Protein AF-A0A959GG74-F1 (afdb_monomer_lite)

Foldseek 3Di:
DDKDFLDDPDQDPVNDLKDKDKDKLFDQFAAQLQFFKKKKKKAKDKFPDQKFKKKKFWAHDDPAGTPHPPDCRRMDIDIDGHPDIDMDMDTHNPHDRGTTTIMMIITMRNADDVPIDRMMDMDIDQIKTKRWDDDDPPDDDPPPDDDPDDDDPPTDIDMDTSDD

Radius of gyration: 18.34 Å; chains: 1; bounding box: 40×42×54 Å

Sequence (164 aa):
MLETPTSLGVKNPTNRAYAFAEVIRPLPGEDLREYNRFSVWVYAEAAGFYSFFVGCTLYNEGEKIMPAPGRFEGQHFVNVYPGQWQQIIWKIPDLYRDRATGFSASIMLTGSPKGAAEQMKLYIDDMRIEKVDAENSRGFGLCHEHPLRRRLPQRRTDHRHLVG

Structure (mmCIF, N/CA/C/O backbone):
data_AF-A0A959GG74-F1
#
_entry.id   AF-A0A959GG74-F1
#
loop_
_atom_site.group_PDB
_atom_site.id
_atom_site.type_symbol
_atom_site.label_atom_id
_atom_site.label_alt_id
_atom_site.label_comp_id
_atom_site.label_asym_id
_atom_site.label_entity_id
_atom_site.label_seq_id
_atom_site.pdbx_PDB_ins_code
_atom_site.Cartn_x
_atom_site.Cartn_y
_atom_site.Cartn_z
_atom_site.occupancy
_atom_site.B_iso_or_equiv
_atom_site.auth_seq_id
_atom_site.auth_comp_id
_atom_site.auth_asym_id
_atom_site.auth_atom_id
_atom_site.pdbx_PDB_model_num
ATOM 1 N N . MET A 1 1 ? 1.274 -8.333 9.606 1.00 89.75 1 MET A N 1
ATOM 2 C CA . MET A 1 1 ? 0.266 -7.525 10.329 1.00 89.75 1 MET A CA 1
ATOM 3 C C . MET A 1 1 ? 0.842 -6.138 10.567 1.00 89.75 1 MET A C 1
ATOM 5 O O . MET A 1 1 ? 2.001 -6.050 10.949 1.00 89.75 1 MET A O 1
ATOM 9 N N . LEU A 1 2 ? 0.054 -5.093 10.323 1.00 94.44 2 LEU A N 1
ATOM 10 C CA . LEU A 1 2 ? 0.339 -3.690 10.625 1.00 94.44 2 LEU A CA 1
ATOM 11 C C . LEU A 1 2 ? -0.626 -3.225 11.720 1.00 94.44 2 LEU A C 1
ATOM 13 O O . LEU A 1 2 ? -1.827 -3.431 11.580 1.00 94.44 2 LEU A O 1
ATOM 17 N N . GLU A 1 3 ? -0.123 -2.582 12.767 1.00 95.88 3 GLU A N 1
ATOM 18 C CA . GLU A 1 3 ? -0.923 -1.985 13.842 1.00 95.88 3 GLU A CA 1
ATOM 19 C C . GLU A 1 3 ? -0.518 -0.522 14.014 1.00 95.88 3 GLU A C 1
ATOM 21 O O . GLU A 1 3 ? 0.666 -0.186 13.952 1.00 95.88 3 GLU A O 1
ATOM 26 N N . THR A 1 4 ? -1.499 0.366 14.153 1.00 94.88 4 THR A N 1
ATOM 27 C CA . THR A 1 4 ? -1.259 1.811 14.115 1.00 94.88 4 THR A CA 1
ATOM 28 C C . THR A 1 4 ? -2.350 2.590 14.854 1.00 94.88 4 THR A C 1
ATOM 30 O O . THR A 1 4 ? -3.504 2.146 14.872 1.00 94.88 4 THR A O 1
ATOM 33 N N . PRO A 1 5 ? -2.036 3.749 15.466 1.00 94.44 5 PRO A N 1
ATOM 34 C CA . PRO A 1 5 ? -3.068 4.680 15.906 1.00 94.44 5 PRO A CA 1
ATOM 35 C C . PRO A 1 5 ? -3.807 5.288 14.705 1.00 94.44 5 PRO A C 1
ATOM 37 O O . PRO A 1 5 ? -3.257 5.402 13.614 1.00 94.44 5 PRO A O 1
ATOM 40 N N . THR A 1 6 ? -5.038 5.752 14.900 1.00 91.50 6 THR A N 1
ATOM 41 C CA . THR A 1 6 ? -5.849 6.384 13.835 1.00 91.50 6 THR A CA 1
ATOM 42 C C . THR A 1 6 ? -5.384 7.792 13.458 1.00 91.50 6 THR A C 1
ATOM 44 O O . THR A 1 6 ? -5.740 8.305 12.395 1.00 91.50 6 THR A O 1
ATOM 47 N N . SER A 1 7 ? -4.605 8.440 14.324 1.00 89.50 7 SER A N 1
ATOM 48 C CA . SER A 1 7 ? -4.019 9.762 14.114 1.00 89.50 7 SER A CA 1
ATOM 49 C C . SER A 1 7 ? -2.665 9.881 14.809 1.00 89.50 7 SER A C 1
ATOM 51 O O . SER A 1 7 ? -2.342 9.131 15.731 1.00 89.50 7 SER A O 1
ATOM 53 N N . LEU A 1 8 ? -1.848 10.827 14.347 1.00 86.75 8 LEU A N 1
ATOM 54 C CA . LEU A 1 8 ? -0.567 11.138 14.975 1.00 86.75 8 LEU A CA 1
ATOM 55 C C . LEU A 1 8 ? -0.767 12.213 16.045 1.00 86.75 8 LEU A C 1
ATOM 57 O O . LEU A 1 8 ? -1.501 13.176 15.830 1.00 86.75 8 LEU A O 1
ATOM 61 N N . GLY A 1 9 ? -0.054 12.092 17.168 1.00 81.31 9 GLY A N 1
ATOM 62 C CA . GLY A 1 9 ? -0.115 13.077 18.256 1.00 81.31 9 GLY A CA 1
ATOM 63 C C . GLY A 1 9 ? 0.461 14.453 17.895 1.00 81.31 9 GLY A C 1
ATOM 64 O O . GLY A 1 9 ? 0.191 15.434 18.582 1.00 81.31 9 GLY A O 1
ATOM 65 N N . VAL A 1 10 ? 1.237 14.542 16.808 1.00 82.62 10 VAL A N 1
ATOM 66 C CA . VAL A 1 10 ? 1.809 15.792 16.295 1.00 82.62 10 VAL A CA 1
ATOM 67 C C . VAL A 1 10 ? 1.234 16.079 14.916 1.00 82.62 10 VAL A C 1
ATOM 69 O O . VAL A 1 10 ? 1.235 15.226 14.027 1.00 82.62 10 VAL A O 1
ATOM 72 N N . LYS A 1 11 ? 0.762 17.313 14.730 1.00 76.00 11 LYS A N 1
ATOM 73 C CA . LYS A 1 11 ? 0.233 17.783 13.452 1.00 76.00 11 LYS A CA 1
ATOM 74 C C . LYS A 1 11 ? 1.325 17.774 12.383 1.00 76.00 11 LYS A C 1
ATOM 76 O O . LYS A 1 11 ? 2.451 18.200 12.629 1.00 76.00 11 LYS A O 1
ATOM 81 N N . ASN A 1 12 ? 0.973 17.337 11.177 1.00 77.75 12 ASN A N 1
ATOM 82 C CA . ASN A 1 12 ? 1.903 17.337 10.055 1.00 77.75 12 ASN A CA 1
ATOM 83 C C . ASN A 1 12 ? 2.405 18.775 9.766 1.00 77.75 12 ASN A C 1
ATOM 85 O O . ASN A 1 12 ? 1.563 19.670 9.624 1.00 77.75 12 ASN A O 1
ATOM 89 N N . PRO A 1 13 ? 3.728 19.013 9.617 1.00 81.38 13 PRO A N 1
ATOM 90 C CA . PRO A 1 13 ? 4.286 20.338 9.313 1.00 81.38 13 PRO A CA 1
ATOM 91 C C . PRO A 1 13 ? 3.716 20.983 8.043 1.00 81.38 13 PRO A C 1
ATOM 93 O O . PRO A 1 13 ? 3.633 22.202 7.942 1.00 81.38 13 PRO A O 1
ATOM 96 N N . THR A 1 14 ? 3.270 20.167 7.085 1.00 79.88 14 THR A N 1
ATOM 97 C CA . THR A 1 14 ? 2.643 20.623 5.831 1.00 79.88 14 THR A CA 1
ATOM 98 C C . THR A 1 14 ? 1.156 20.957 5.979 1.00 79.88 14 THR A C 1
ATOM 100 O O . THR A 1 14 ? 0.481 21.219 4.987 1.00 79.88 14 THR A O 1
ATOM 103 N N . ASN A 1 15 ? 0.614 20.905 7.203 1.00 77.31 15 ASN A N 1
ATOM 104 C CA . ASN A 1 15 ? -0.812 21.045 7.510 1.00 77.31 15 ASN A CA 1
ATOM 105 C C . ASN A 1 15 ? -1.706 19.974 6.846 1.00 77.31 15 ASN A C 1
ATOM 107 O O . ASN A 1 15 ? -2.931 20.087 6.861 1.00 77.31 15 ASN A O 1
ATOM 111 N N . ARG A 1 16 ? -1.107 18.919 6.274 1.00 78.62 16 ARG A N 1
ATOM 112 C CA . ARG A 1 16 ? -1.826 17.773 5.714 1.00 78.62 16 ARG A CA 1
ATOM 113 C C . ARG A 1 16 ? -2.606 17.059 6.819 1.00 78.62 16 ARG A C 1
ATOM 115 O O . ARG A 1 16 ? -2.046 16.715 7.855 1.00 78.62 16 ARG A O 1
ATOM 122 N N . ALA A 1 17 ? -3.889 16.820 6.565 1.00 80.44 17 ALA A N 1
ATOM 123 C CA . ALA A 1 17 ? -4.826 16.258 7.539 1.00 80.44 17 ALA A CA 1
ATOM 124 C C . ALA A 1 17 ? -4.713 14.733 7.730 1.00 80.44 17 ALA A C 1
ATOM 126 O O . ALA A 1 17 ? -5.491 14.162 8.485 1.00 80.44 17 ALA A O 1
ATOM 127 N N . TYR A 1 18 ? -3.779 14.074 7.041 1.00 85.56 18 TYR A N 1
ATOM 128 C CA . TYR A 1 18 ? -3.617 12.625 7.082 1.00 85.56 18 TYR A CA 1
ATOM 129 C C . TYR A 1 18 ? -2.147 12.204 7.088 1.00 85.56 18 TYR A C 1
ATOM 131 O O . TYR A 1 18 ? -1.257 12.947 6.653 1.00 85.56 18 TYR A O 1
ATOM 139 N N . ALA A 1 19 ? -1.915 10.984 7.560 1.00 90.06 19 ALA A N 1
ATOM 140 C CA . ALA A 1 19 ? -0.639 10.281 7.498 1.00 90.06 19 ALA A CA 1
ATOM 141 C C . ALA A 1 19 ? -0.848 8.857 6.963 1.00 90.06 19 ALA A C 1
ATOM 143 O O . ALA A 1 19 ? -1.976 8.457 6.680 1.00 90.06 19 ALA A O 1
ATOM 144 N N . PHE A 1 20 ? 0.236 8.099 6.817 1.00 92.12 20 PHE A N 1
ATOM 145 C CA . PHE A 1 20 ? 0.177 6.692 6.442 1.00 92.12 20 PHE A CA 1
ATOM 146 C C . PHE A 1 20 ? 1.017 5.868 7.404 1.00 92.12 20 PHE A C 1
ATOM 148 O O . PHE A 1 20 ? 2.115 6.279 7.776 1.00 92.12 20 PHE A O 1
ATOM 155 N N . ALA A 1 21 ? 0.506 4.697 7.759 1.00 94.81 21 ALA A N 1
ATOM 156 C CA . ALA A 1 21 ? 1.305 3.615 8.306 1.00 94.81 21 ALA A CA 1
ATOM 157 C C . ALA A 1 21 ? 1.396 2.532 7.232 1.00 94.81 21 ALA A C 1
ATOM 159 O O . ALA A 1 21 ? 0.368 2.167 6.662 1.00 94.81 21 ALA A O 1
ATOM 160 N N . GLU A 1 22 ? 2.597 2.050 6.917 1.00 95.81 22 GLU A N 1
ATOM 161 C CA . GLU A 1 22 ? 2.799 1.128 5.798 1.00 95.81 22 GLU A CA 1
ATOM 162 C C . GLU A 1 22 ? 3.687 -0.063 6.149 1.00 95.81 22 GLU A C 1
ATOM 164 O O . GLU A 1 22 ? 4.599 0.030 6.969 1.00 95.81 22 GLU A O 1
ATOM 169 N N . VAL A 1 23 ? 3.420 -1.180 5.474 1.00 96.06 23 VAL A N 1
ATOM 170 C CA . VAL A 1 23 ? 4.325 -2.326 5.389 1.00 96.06 23 VAL A CA 1
ATOM 171 C C . VAL A 1 23 ? 4.816 -2.409 3.958 1.00 96.06 23 VAL A C 1
ATOM 173 O O . VAL A 1 23 ? 4.012 -2.523 3.032 1.00 96.06 23 VAL A O 1
ATOM 176 N N . ILE A 1 24 ? 6.134 -2.367 3.788 1.00 96.56 24 ILE A N 1
ATOM 177 C CA . ILE A 1 24 ? 6.789 -2.464 2.486 1.00 96.56 24 ILE A CA 1
ATOM 178 C C . ILE A 1 24 ? 7.349 -3.874 2.323 1.00 96.56 24 ILE A C 1
ATOM 180 O O . ILE A 1 24 ? 8.096 -4.359 3.174 1.00 96.56 24 ILE A O 1
ATOM 184 N N . ARG A 1 25 ? 7.035 -4.512 1.196 1.00 95.56 25 ARG A N 1
ATOM 185 C CA . ARG A 1 25 ? 7.769 -5.668 0.699 1.00 95.56 25 ARG A CA 1
ATOM 186 C C . ARG A 1 25 ? 8.911 -5.176 -0.196 1.00 95.56 25 ARG A C 1
ATOM 188 O O . ARG A 1 25 ? 8.633 -4.737 -1.315 1.00 95.56 25 ARG A O 1
ATOM 195 N N . PRO A 1 26 ? 10.175 -5.233 0.263 1.00 97.19 26 PRO A N 1
ATOM 196 C CA . PRO A 1 26 ? 11.303 -4.804 -0.553 1.00 97.19 26 PRO A CA 1
ATOM 197 C C . PRO A 1 26 ? 11.543 -5.760 -1.724 1.00 97.19 26 PRO A C 1
ATOM 199 O O . PRO A 1 26 ? 11.355 -6.974 -1.599 1.00 97.19 26 PRO A O 1
ATOM 202 N N . LEU A 1 27 ? 12.008 -5.197 -2.836 1.00 96.88 27 LEU A N 1
ATOM 203 C CA . LEU A 1 27 ? 12.456 -5.890 -4.039 1.00 96.88 27 LEU A CA 1
ATOM 204 C C . LEU A 1 27 ? 13.867 -5.408 -4.416 1.00 96.88 27 LEU A C 1
ATOM 206 O O . LEU A 1 27 ? 14.184 -4.237 -4.212 1.00 96.88 27 LEU A O 1
ATOM 210 N N . PRO A 1 28 ? 14.723 -6.270 -4.986 1.00 96.06 28 PRO A N 1
ATOM 211 C CA . PRO A 1 28 ? 16.119 -5.944 -5.285 1.00 96.06 28 PRO A CA 1
ATOM 212 C C . PRO A 1 28 ? 16.322 -5.073 -6.546 1.00 96.06 28 PRO A C 1
ATOM 214 O O . PRO A 1 28 ? 17.397 -5.116 -7.139 1.00 96.06 28 PRO A O 1
ATOM 217 N N . GLY A 1 29 ? 15.328 -4.286 -6.977 1.00 96.94 29 GLY A N 1
ATOM 218 C CA . GLY A 1 29 ? 15.415 -3.481 -8.204 1.00 96.94 29 GLY A CA 1
ATOM 219 C C . GLY A 1 29 ? 15.097 -4.285 -9.466 1.00 96.94 29 GLY A C 1
ATOM 220 O O . GLY A 1 29 ? 15.826 -4.214 -10.450 1.00 96.94 29 GLY A O 1
ATOM 221 N N . GLU A 1 30 ? 14.034 -5.082 -9.431 1.00 95.75 30 GLU A N 1
ATOM 222 C CA . GLU A 1 30 ? 13.682 -6.008 -10.510 1.00 95.75 30 GLU A CA 1
ATOM 223 C C . GLU A 1 30 ? 12.954 -5.310 -11.665 1.00 95.75 30 GLU A C 1
ATOM 225 O O . GLU A 1 30 ? 12.158 -4.394 -11.448 1.00 95.75 30 GLU A O 1
ATOM 230 N N . ASP A 1 31 ? 13.162 -5.789 -12.891 1.00 97.62 31 ASP A N 1
ATOM 231 C CA . ASP A 1 31 ? 12.365 -5.376 -14.045 1.00 97.62 31 ASP A CA 1
ATOM 232 C C . ASP A 1 31 ? 11.041 -6.149 -14.073 1.00 97.62 31 ASP A C 1
ATOM 234 O O . ASP A 1 31 ? 11.000 -7.346 -14.359 1.00 97.62 31 ASP A O 1
ATOM 238 N N . LEU A 1 32 ? 9.944 -5.456 -13.771 1.00 97.12 32 LEU A N 1
ATOM 239 C CA . LEU A 1 32 ? 8.599 -6.023 -13.708 1.00 97.12 32 LEU A CA 1
ATOM 240 C C . LEU A 1 32 ? 7.723 -5.602 -14.894 1.00 97.12 32 LEU A C 1
ATOM 242 O O . LEU A 1 32 ? 6.496 -5.718 -14.823 1.00 97.12 32 LEU A O 1
ATOM 246 N N . ARG A 1 33 ? 8.311 -5.108 -15.994 1.00 96.19 33 ARG A N 1
ATOM 247 C CA . ARG A 1 33 ? 7.549 -4.606 -17.155 1.00 96.19 33 ARG A CA 1
ATOM 248 C C . ARG A 1 33 ? 6.623 -5.649 -17.775 1.00 96.19 33 ARG A C 1
ATOM 250 O O . ARG A 1 33 ? 5.586 -5.283 -18.324 1.00 96.19 33 ARG A O 1
ATOM 257 N N . GLU A 1 34 ? 6.937 -6.936 -17.657 1.00 95.50 34 GLU A N 1
ATOM 258 C CA . GLU A 1 34 ? 6.066 -7.993 -18.181 1.00 95.50 34 GLU A CA 1
ATOM 259 C C . GLU A 1 34 ? 4.794 -8.238 -17.352 1.00 95.50 34 GLU A C 1
ATOM 261 O O . GLU A 1 34 ? 3.828 -8.796 -17.872 1.00 95.50 34 GLU A O 1
ATOM 266 N N . TYR A 1 35 ? 4.778 -7.819 -16.086 1.00 96.25 35 TYR A N 1
ATOM 267 C CA . TYR A 1 35 ? 3.626 -7.948 -15.199 1.00 96.25 35 TYR A CA 1
ATOM 268 C C . TYR A 1 35 ? 2.759 -6.702 -15.294 1.00 96.25 35 TYR A C 1
ATOM 270 O O . TYR A 1 35 ? 3.265 -5.614 -15.541 1.00 96.25 35 TYR A O 1
ATOM 278 N N . ASN A 1 36 ? 1.453 -6.822 -15.091 1.00 95.12 36 ASN A N 1
ATOM 279 C CA . ASN A 1 36 ? 0.521 -5.707 -15.292 1.00 95.12 36 ASN A CA 1
ATOM 280 C C . ASN A 1 36 ? -0.572 -5.610 -14.223 1.00 95.12 36 ASN A C 1
ATOM 282 O O . ASN A 1 36 ? -1.460 -4.756 -14.331 1.00 95.12 36 ASN A O 1
ATOM 286 N N . ARG A 1 37 ? -0.510 -6.443 -13.183 1.00 96.25 37 ARG A N 1
ATOM 287 C CA . ARG A 1 37 ? -1.459 -6.425 -12.073 1.00 96.25 37 ARG A CA 1
ATOM 288 C C . ARG A 1 37 ? -0.757 -6.719 -10.756 1.00 96.25 37 ARG A C 1
ATOM 290 O O . ARG A 1 37 ? -0.013 -7.683 -10.653 1.00 96.25 37 ARG A O 1
ATOM 297 N N . PHE A 1 38 ? -1.016 -5.889 -9.759 1.00 97.38 38 PHE A N 1
ATOM 298 C CA . PHE A 1 38 ? -0.695 -6.146 -8.363 1.00 97.38 38 PHE A CA 1
ATOM 299 C C . PHE A 1 38 ? -1.974 -6.577 -7.641 1.00 97.38 38 PHE A C 1
ATOM 301 O O . PHE A 1 38 ? -3.041 -5.999 -7.876 1.00 97.38 38 PHE A O 1
ATOM 308 N N . SER A 1 39 ? -1.880 -7.571 -6.764 1.00 97.75 39 SER A N 1
ATOM 309 C CA . SER A 1 39 ? -2.996 -7.979 -5.912 1.00 97.75 39 SER A CA 1
ATOM 310 C C . SER A 1 39 ? -2.538 -8.244 -4.491 1.00 97.75 39 SER A C 1
ATOM 312 O O . SER A 1 39 ? -1.430 -8.730 -4.282 1.00 97.75 39 SER A O 1
ATOM 314 N N . VAL A 1 40 ? -3.401 -7.991 -3.517 1.00 98.31 40 VAL A N 1
ATOM 315 C CA . VAL A 1 40 ? -3.125 -8.313 -2.116 1.00 98.31 40 VAL A CA 1
ATOM 316 C C . VAL A 1 40 ? -4.425 -8.588 -1.379 1.00 98.31 40 VAL A C 1
ATOM 318 O O . VAL A 1 40 ? -5.429 -7.914 -1.621 1.00 98.31 40 VAL A O 1
ATOM 321 N N . TRP A 1 41 ? -4.416 -9.572 -0.487 1.00 98.44 41 TRP A N 1
ATOM 322 C CA . TRP A 1 41 ? -5.517 -9.809 0.433 1.00 98.44 41 TRP A CA 1
ATOM 323 C C . TRP A 1 41 ? -5.303 -9.014 1.709 1.00 98.44 41 TRP A C 1
ATOM 325 O O . TRP A 1 41 ? -4.210 -8.984 2.277 1.00 98.44 41 TRP A O 1
ATOM 335 N N . VAL A 1 42 ? -6.363 -8.362 2.167 1.00 98.25 42 VAL A N 1
ATOM 336 C CA . VAL A 1 42 ? -6.339 -7.597 3.406 1.00 98.25 42 VAL A CA 1
ATOM 337 C C . VAL A 1 42 ? -7.534 -7.916 4.283 1.00 98.25 42 VAL A C 1
ATOM 339 O O . VAL A 1 42 ? -8.645 -8.126 3.796 1.00 98.25 42 VAL A O 1
ATOM 342 N N . TYR A 1 43 ? -7.302 -7.911 5.589 1.00 98.00 43 TYR A N 1
ATOM 343 C CA . TYR A 1 43 ? -8.344 -7.964 6.605 1.00 98.00 43 TYR A CA 1
ATOM 344 C C . TYR A 1 43 ? -8.104 -6.842 7.604 1.00 98.00 43 TYR A C 1
ATOM 346 O O . TYR A 1 43 ? -6.991 -6.646 8.090 1.00 98.00 43 TYR A O 1
ATOM 354 N N . ALA A 1 44 ? -9.152 -6.085 7.888 1.00 96.88 44 ALA A N 1
ATOM 355 C CA . ALA A 1 44 ? -9.085 -4.901 8.723 1.00 96.88 44 ALA A CA 1
ATOM 356 C C . ALA A 1 44 ? -9.801 -5.120 10.059 1.00 96.88 44 ALA A C 1
ATOM 358 O O . ALA A 1 44 ? -10.966 -5.520 10.081 1.00 96.88 44 ALA A O 1
ATOM 359 N N . GLU A 1 45 ? -9.139 -4.765 11.159 1.00 96.75 45 GLU A N 1
ATOM 360 C CA . GLU A 1 45 ? -9.777 -4.577 12.464 1.00 96.75 45 GLU A CA 1
ATOM 361 C C . GLU A 1 45 ? -9.769 -3.090 12.814 1.00 96.75 45 GLU A C 1
ATOM 363 O O . GLU A 1 45 ? -8.716 -2.488 13.027 1.00 96.75 45 GLU A O 1
ATOM 368 N N . ALA A 1 46 ? -10.957 -2.490 12.853 1.00 95.19 46 ALA A N 1
ATOM 369 C CA . ALA A 1 46 ? -11.151 -1.087 13.199 1.00 95.19 46 ALA A CA 1
ATOM 370 C C . ALA A 1 46 ? -12.560 -0.912 13.786 1.00 95.19 46 ALA A C 1
ATOM 372 O O . ALA A 1 46 ? -13.525 -0.633 13.072 1.00 95.19 46 ALA A O 1
ATOM 373 N N . ALA A 1 47 ? -12.708 -1.156 15.090 1.00 94.38 47 ALA A N 1
ATOM 374 C CA . ALA A 1 47 ? -14.013 -1.110 15.744 1.00 94.38 47 ALA A CA 1
ATOM 375 C C . ALA A 1 47 ? -14.635 0.296 15.652 1.00 94.38 47 ALA A C 1
ATOM 377 O O . ALA A 1 47 ? -13.969 1.300 15.896 1.00 94.38 47 ALA A O 1
ATOM 378 N N . GLY A 1 48 ? -15.919 0.364 15.292 1.00 94.06 48 GLY A N 1
ATOM 379 C CA . GLY A 1 48 ? -16.655 1.621 15.116 1.00 94.06 48 GLY A CA 1
ATOM 380 C C . GLY A 1 48 ? -16.399 2.351 13.790 1.00 94.06 48 GLY A C 1
ATOM 381 O O . GLY A 1 48 ? -17.050 3.361 13.530 1.00 94.06 48 GLY A O 1
ATOM 382 N N . PHE A 1 49 ? -15.516 1.841 12.924 1.00 95.19 49 PHE A N 1
ATOM 383 C CA . PHE A 1 49 ? -15.373 2.337 11.553 1.00 95.19 49 PHE A CA 1
ATOM 384 C C . PHE A 1 49 ? -16.343 1.614 10.616 1.00 95.19 49 PHE A C 1
ATOM 386 O O . PHE A 1 49 ? -16.445 0.390 10.641 1.00 95.19 49 PHE A O 1
ATOM 393 N N . TYR A 1 50 ? -17.017 2.369 9.743 1.00 94.38 50 TYR A N 1
ATOM 394 C CA . TYR A 1 50 ? -17.795 1.786 8.643 1.00 94.38 50 TYR A CA 1
ATOM 395 C C . TYR A 1 50 ? -16.877 1.295 7.515 1.00 94.38 50 TYR A C 1
ATOM 397 O O . TYR A 1 50 ? -16.987 0.164 7.054 1.00 94.38 50 TYR A O 1
ATOM 405 N N . SER A 1 51 ? -15.942 2.147 7.095 1.00 94.75 51 SER A N 1
ATOM 406 C CA . SER A 1 51 ? -14.902 1.851 6.111 1.00 94.75 51 SER A CA 1
ATOM 407 C C . SER A 1 51 ? -13.740 2.825 6.282 1.00 94.75 51 SER A C 1
ATOM 409 O O . SER A 1 51 ? -13.906 3.889 6.883 1.00 94.75 51 SER A O 1
ATOM 411 N N . PHE A 1 52 ? -12.584 2.501 5.715 1.00 94.06 52 PHE A N 1
ATOM 412 C CA . PHE A 1 52 ? -11.441 3.412 5.646 1.00 94.06 52 PHE A CA 1
ATOM 413 C C . PHE A 1 52 ? -10.570 3.116 4.422 1.00 94.06 52 PHE A C 1
ATOM 415 O O . PHE A 1 52 ? -10.760 2.103 3.747 1.00 94.06 52 PHE A O 1
ATOM 422 N N . PHE A 1 53 ? -9.618 4.005 4.128 1.00 95.62 53 PHE A N 1
ATOM 423 C CA . PHE A 1 53 ? -8.724 3.840 2.986 1.00 95.62 53 PHE A CA 1
ATOM 424 C C . PHE A 1 53 ? -7.529 2.948 3.316 1.00 95.62 53 PHE A C 1
ATOM 426 O O . PHE A 1 53 ? -6.751 3.243 4.228 1.00 95.62 53 PHE A O 1
ATOM 433 N N . VAL A 1 54 ? -7.346 1.915 2.495 1.00 97.56 54 VAL A N 1
ATOM 434 C CA . VAL A 1 54 ? -6.081 1.186 2.375 1.00 97.56 54 VAL A CA 1
ATOM 435 C C . VAL A 1 54 ? -5.398 1.601 1.081 1.00 97.56 54 VAL A C 1
ATOM 437 O O . VAL A 1 54 ? -6.037 1.692 0.031 1.00 97.56 54 VAL A O 1
ATOM 440 N N . GLY A 1 55 ? -4.105 1.900 1.176 1.00 96.88 55 GLY A N 1
ATOM 441 C CA . GLY A 1 55 ? -3.261 2.265 0.048 1.00 96.88 55 GLY A CA 1
ATOM 442 C C . GLY A 1 55 ? -2.386 1.109 -0.415 1.00 96.88 55 GLY A C 1
ATOM 443 O O . GLY A 1 55 ? -1.923 0.312 0.397 1.00 96.88 55 GLY A O 1
ATOM 444 N N . CYS A 1 56 ? -2.114 1.057 -1.712 1.00 98.00 56 CYS A N 1
ATOM 445 C CA . CYS A 1 56 ? -1.040 0.282 -2.309 1.00 98.00 56 CYS A CA 1
ATOM 446 C C . CYS A 1 56 ? -0.097 1.229 -3.051 1.00 98.00 56 CYS A C 1
ATOM 448 O O . CYS A 1 56 ? -0.561 2.078 -3.815 1.00 98.00 56 CYS A O 1
ATOM 450 N N . THR A 1 57 ? 1.209 1.088 -2.838 1.00 98.06 57 THR A N 1
ATOM 451 C CA . THR A 1 57 ? 2.220 1.958 -3.460 1.00 98.06 57 THR A CA 1
ATOM 452 C C . THR A 1 57 ? 3.267 1.117 -4.172 1.00 98.06 57 THR A C 1
ATOM 454 O O . THR A 1 57 ? 3.723 0.116 -3.623 1.00 98.06 57 THR A O 1
ATOM 457 N N . LEU A 1 58 ? 3.651 1.532 -5.380 1.00 98.12 58 LEU A N 1
ATOM 458 C CA . LEU A 1 58 ? 4.825 1.022 -6.088 1.00 98.12 58 LEU A CA 1
ATOM 459 C C . LEU A 1 58 ? 6.003 1.965 -5.841 1.00 98.12 58 LEU A C 1
ATOM 461 O O . LEU A 1 58 ? 5.900 3.160 -6.112 1.00 98.12 58 LEU A O 1
ATOM 465 N N . TYR A 1 59 ? 7.122 1.402 -5.400 1.00 98.12 59 TYR A N 1
ATOM 466 C CA . TYR A 1 59 ? 8.409 2.077 -5.285 1.00 98.12 59 TYR A CA 1
ATOM 467 C C . TYR A 1 59 ? 9.366 1.570 -6.365 1.00 98.12 59 TYR A C 1
ATOM 469 O O . TYR A 1 59 ? 9.439 0.362 -6.624 1.00 98.12 59 TYR A O 1
ATOM 477 N N . ASN A 1 60 ? 10.094 2.479 -7.012 1.00 97.94 60 ASN A N 1
ATOM 478 C CA . ASN A 1 60 ? 11.099 2.128 -8.014 1.00 97.94 60 ASN A CA 1
ATOM 479 C C . ASN A 1 60 ? 12.305 3.091 -7.991 1.00 97.94 60 ASN A C 1
ATOM 481 O O . ASN A 1 60 ? 12.280 4.136 -7.342 1.00 97.94 60 ASN A O 1
ATOM 485 N N . GLU A 1 61 ? 13.344 2.735 -8.743 1.00 97.12 61 GLU A N 1
ATOM 486 C CA . GLU A 1 61 ? 14.516 3.585 -9.032 1.00 97.12 61 GLU A CA 1
ATOM 487 C C . GLU A 1 61 ? 14.824 3.612 -10.540 1.00 97.12 61 GLU A C 1
ATOM 489 O O . GLU A 1 61 ? 15.979 3.691 -10.962 1.00 97.12 61 GLU A O 1
ATOM 494 N N . GLY A 1 62 ? 13.784 3.428 -11.354 1.00 95.62 62 GLY A N 1
ATOM 495 C CA . GLY A 1 62 ? 13.888 3.302 -12.805 1.00 95.62 62 GLY A CA 1
ATOM 496 C C . GLY A 1 62 ? 13.933 4.643 -13.531 1.00 95.62 62 GLY A C 1
ATOM 497 O O . GLY A 1 62 ? 14.211 5.688 -12.945 1.00 95.62 62 GLY A O 1
ATOM 498 N N . GLU A 1 63 ? 13.601 4.606 -14.820 1.00 94.88 63 GLU A N 1
ATOM 499 C CA . GLU A 1 63 ? 13.570 5.780 -15.703 1.00 94.88 63 GLU A CA 1
ATOM 500 C C . GLU A 1 63 ? 12.696 6.919 -15.148 1.00 94.88 63 GLU A C 1
ATOM 502 O O . GLU A 1 63 ? 13.092 8.087 -15.168 1.00 94.88 63 GLU A O 1
ATOM 507 N N . LYS A 1 64 ? 11.513 6.581 -14.617 1.00 95.56 64 LYS A N 1
ATOM 508 C CA . LYS A 1 64 ? 10.614 7.527 -13.947 1.00 95.56 64 LYS A CA 1
ATOM 509 C C . LYS A 1 64 ? 10.305 7.043 -12.538 1.00 95.56 64 LYS A C 1
ATOM 511 O O . LYS A 1 64 ? 9.722 5.972 -12.359 1.00 95.56 64 LYS A O 1
ATOM 516 N N . ILE A 1 65 ? 10.656 7.874 -11.560 1.00 96.94 65 ILE A N 1
ATOM 517 C CA . ILE A 1 65 ? 10.506 7.569 -10.136 1.00 96.94 65 ILE A CA 1
ATOM 518 C C . ILE A 1 65 ? 9.031 7.415 -9.739 1.00 96.94 65 ILE A C 1
ATOM 520 O O . ILE A 1 65 ? 8.197 8.267 -10.062 1.00 96.94 65 ILE A O 1
ATOM 524 N N . MET A 1 66 ? 8.745 6.340 -9.002 1.00 96.75 66 MET A N 1
ATOM 525 C CA . MET A 1 66 ? 7.464 6.011 -8.380 1.00 96.75 66 MET A CA 1
ATOM 526 C C . MET A 1 66 ? 7.618 5.858 -6.854 1.00 96.75 66 MET A C 1
ATOM 528 O O . MET A 1 66 ? 8.624 5.301 -6.409 1.00 96.75 66 MET A O 1
ATOM 532 N N . PRO A 1 67 ? 6.629 6.300 -6.052 1.00 96.44 67 PRO A N 1
ATOM 533 C CA . PRO A 1 67 ? 5.499 7.131 -6.467 1.00 96.44 67 PRO A CA 1
ATOM 534 C C . PRO A 1 67 ? 5.975 8.519 -6.917 1.00 96.44 67 PRO A C 1
ATOM 536 O O . PRO A 1 67 ? 6.972 9.045 -6.420 1.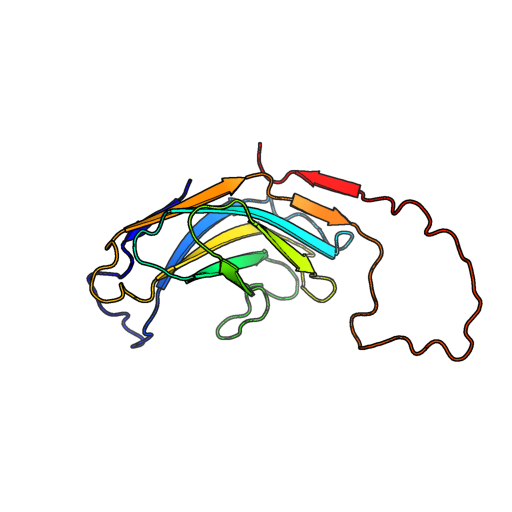00 96.44 67 PRO A O 1
ATOM 539 N N . ALA A 1 68 ? 5.264 9.127 -7.867 1.00 95.12 68 ALA A N 1
ATOM 540 C CA . ALA A 1 68 ? 5.655 10.426 -8.401 1.00 95.12 68 ALA A CA 1
ATOM 541 C C . ALA A 1 68 ? 5.508 11.520 -7.317 1.00 95.12 68 ALA A C 1
ATOM 543 O O . ALA A 1 68 ? 4.409 11.705 -6.778 1.00 95.12 68 ALA A O 1
ATOM 544 N N . PRO A 1 69 ? 6.568 12.289 -6.995 1.00 88.00 69 PRO A N 1
ATOM 545 C CA . PRO A 1 69 ? 6.518 13.282 -5.924 1.00 88.00 69 PR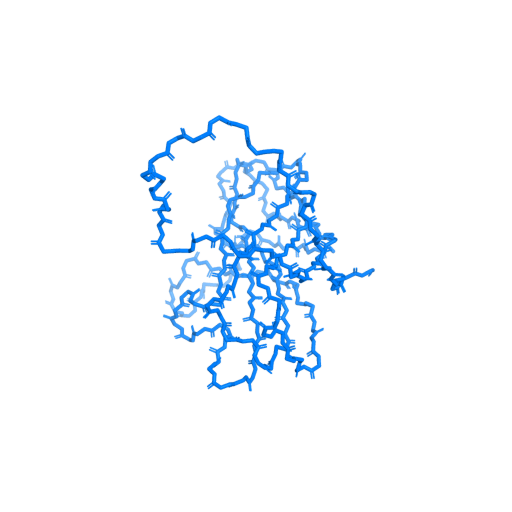O A CA 1
ATOM 546 C C . PRO A 1 69 ? 5.397 14.314 -6.110 1.00 88.00 69 PRO A C 1
ATOM 548 O O . PRO A 1 69 ? 5.282 14.966 -7.148 1.00 88.00 69 PRO A O 1
ATOM 551 N N . GLY A 1 70 ? 4.552 14.479 -5.087 1.00 84.31 70 GLY A N 1
ATOM 552 C CA . GLY A 1 70 ? 3.442 15.442 -5.113 1.00 84.31 70 GLY A CA 1
ATOM 553 C C . GLY A 1 70 ? 2.314 15.093 -6.095 1.00 84.31 70 GLY A C 1
ATOM 554 O O . GLY A 1 70 ? 1.539 15.975 -6.481 1.00 84.31 70 GLY A O 1
ATOM 555 N N . ARG A 1 71 ? 2.227 13.833 -6.530 1.00 87.50 71 ARG A N 1
ATOM 556 C CA . ARG A 1 71 ? 1.172 13.286 -7.392 1.00 87.50 71 ARG A CA 1
ATOM 557 C C . ARG A 1 71 ? 0.659 11.969 -6.798 1.00 87.50 71 ARG A C 1
ATOM 559 O O . ARG A 1 71 ? 1.230 11.455 -5.846 1.00 87.50 71 ARG A O 1
ATOM 566 N N . PHE A 1 72 ? -0.422 11.442 -7.370 1.00 86.94 72 PHE A N 1
ATOM 567 C CA . PHE A 1 72 ? -0.977 10.129 -7.010 1.00 86.94 72 PHE A CA 1
ATOM 568 C C . PHE A 1 72 ? -0.464 8.991 -7.907 1.00 86.94 72 PHE A C 1
ATOM 570 O O . PHE A 1 72 ? -0.802 7.833 -7.690 1.00 86.94 72 PHE A O 1
ATOM 577 N N . GLU A 1 73 ? 0.324 9.301 -8.940 1.00 94.38 73 GLU A N 1
ATOM 578 C CA . GLU A 1 73 ? 0.899 8.286 -9.827 1.00 94.38 73 GLU A CA 1
ATOM 579 C C . GLU A 1 73 ? 1.838 7.370 -9.026 1.00 94.38 73 GLU A C 1
ATOM 581 O O . GLU A 1 73 ? 2.683 7.846 -8.266 1.00 94.38 73 GLU A O 1
ATOM 586 N N . GLY A 1 74 ? 1.657 6.055 -9.162 1.00 96.19 74 GLY A N 1
ATOM 587 C CA . GLY A 1 74 ? 2.338 5.064 -8.324 1.00 96.19 74 GLY A CA 1
ATOM 588 C C . GLY A 1 74 ? 1.640 4.770 -6.991 1.00 96.19 74 GLY A C 1
ATOM 589 O O . GLY A 1 74 ? 2.188 4.015 -6.192 1.00 96.19 74 GLY A O 1
ATOM 590 N N . GLN A 1 75 ? 0.439 5.312 -6.758 1.00 96.38 75 GLN A N 1
ATOM 591 C CA . GLN A 1 75 ? -0.385 5.021 -5.583 1.00 96.38 75 GLN A CA 1
ATOM 592 C C . GLN A 1 75 ? -1.807 4.610 -5.984 1.00 96.38 75 GLN A C 1
ATOM 594 O O . GLN A 1 75 ? -2.382 5.126 -6.944 1.00 96.38 75 GLN A O 1
ATOM 599 N N . HIS A 1 76 ? -2.401 3.702 -5.216 1.00 96.62 76 HIS A N 1
ATOM 600 C CA . HIS A 1 76 ? -3.771 3.239 -5.395 1.00 96.62 76 HIS A CA 1
ATOM 601 C C . HIS A 1 76 ? -4.464 3.131 -4.046 1.00 96.62 76 HIS A C 1
ATOM 603 O O . HIS A 1 76 ? -4.002 2.401 -3.180 1.00 96.62 76 HIS A O 1
ATOM 609 N N . PHE A 1 77 ? -5.567 3.850 -3.861 1.00 95.88 77 PHE A N 1
ATOM 610 C CA . PHE A 1 77 ? -6.330 3.829 -2.616 1.00 95.88 77 PHE A CA 1
ATOM 611 C C . PHE A 1 77 ? -7.709 3.239 -2.861 1.00 95.88 77 PHE A C 1
ATOM 613 O O . PHE A 1 77 ? -8.389 3.616 -3.818 1.00 95.88 77 PHE A O 1
ATOM 620 N N . VAL A 1 78 ? -8.126 2.342 -1.975 1.00 96.81 78 VAL A N 1
ATOM 621 C CA . VAL A 1 78 ? -9.442 1.702 -2.011 1.00 96.81 78 VAL A CA 1
ATOM 622 C C . VAL A 1 78 ? -10.092 1.754 -0.640 1.00 96.81 78 VAL A C 1
ATOM 624 O O . VAL A 1 78 ? -9.412 1.785 0.386 1.00 96.81 78 VAL A O 1
ATOM 627 N N . ASN A 1 79 ? -11.422 1.755 -0.626 1.00 97.00 79 ASN A N 1
ATOM 628 C CA . ASN A 1 79 ? -12.173 1.557 0.604 1.00 97.00 79 ASN A CA 1
ATOM 629 C C . ASN A 1 79 ? -12.118 0.084 0.998 1.00 97.00 79 ASN A C 1
ATOM 631 O O . ASN A 1 79 ? -12.407 -0.784 0.174 1.00 97.00 79 ASN A O 1
ATOM 635 N N . VAL A 1 80 ? -11.803 -0.173 2.262 1.00 97.38 80 VAL A N 1
ATOM 636 C CA . VAL A 1 80 ? -11.932 -1.490 2.883 1.00 97.38 80 VAL A CA 1
ATOM 637 C C . VAL A 1 80 ? -12.926 -1.428 4.031 1.00 97.38 80 VAL A C 1
ATOM 639 O O . VAL A 1 80 ? -13.039 -0.420 4.735 1.00 97.38 80 VAL A O 1
ATOM 642 N N . TYR A 1 81 ? -13.638 -2.529 4.220 1.00 97.12 81 TYR A N 1
ATOM 643 C CA . TYR A 1 81 ? -14.633 -2.697 5.272 1.00 97.12 81 TYR A CA 1
ATOM 644 C C . TYR A 1 81 ? -14.076 -3.602 6.383 1.00 97.12 81 TYR A C 1
ATOM 646 O O . TYR A 1 81 ? -13.604 -4.697 6.069 1.00 97.12 81 TYR A O 1
ATOM 654 N N . PRO A 1 82 ? -14.097 -3.189 7.663 1.00 96.81 82 PRO A N 1
ATOM 655 C CA . PRO A 1 82 ? -13.614 -4.026 8.761 1.00 96.81 82 PRO A CA 1
ATOM 656 C C . PRO A 1 82 ? -14.352 -5.368 8.877 1.00 96.81 82 PRO A C 1
ATOM 658 O O . PRO A 1 82 ? -15.523 -5.473 8.519 1.00 96.81 82 PRO A O 1
ATOM 661 N N . GLY A 1 83 ? -13.679 -6.384 9.423 1.00 97.38 83 GLY A N 1
ATOM 662 C CA . GLY A 1 83 ? -14.301 -7.670 9.767 1.00 97.38 83 GLY A CA 1
ATOM 663 C C . GLY A 1 83 ? -14.430 -8.682 8.623 1.00 97.38 83 GLY A C 1
ATOM 664 O O . GLY A 1 83 ? -15.071 -9.714 8.801 1.00 97.38 83 GLY A O 1
ATOM 665 N N . GLN A 1 84 ? -13.836 -8.417 7.453 1.00 97.12 84 GLN A N 1
ATOM 666 C CA . GLN A 1 84 ? -13.850 -9.346 6.319 1.00 97.12 84 GLN A CA 1
ATOM 667 C C . GLN A 1 84 ? -12.588 -9.258 5.455 1.00 97.12 84 GLN A C 1
ATOM 669 O O . GLN A 1 84 ? -12.017 -8.180 5.260 1.00 97.12 84 GLN A O 1
ATOM 674 N N . TRP A 1 85 ? -12.184 -10.406 4.903 1.00 98.25 85 TRP A N 1
ATOM 675 C CA . TRP A 1 85 ? -11.112 -10.484 3.915 1.00 98.25 85 TRP A CA 1
ATOM 676 C C . TRP A 1 85 ? -11.570 -9.871 2.596 1.00 98.25 85 TRP A C 1
ATOM 678 O O . TRP A 1 85 ? -12.626 -10.217 2.070 1.00 98.25 85 TRP A O 1
ATOM 688 N N . GLN A 1 86 ? -10.758 -8.971 2.056 1.00 98.19 86 GLN A N 1
ATOM 689 C CA . GLN A 1 86 ? -10.990 -8.308 0.779 1.00 98.19 86 GLN A CA 1
ATOM 690 C C . GLN A 1 86 ? -9.732 -8.398 -0.071 1.00 98.19 86 GLN A C 1
ATOM 692 O O . GLN A 1 86 ? -8.627 -8.161 0.416 1.00 98.19 86 GLN A O 1
ATOM 697 N N . GLN A 1 87 ? -9.905 -8.712 -1.351 1.00 98.06 87 GLN A N 1
ATOM 698 C CA . GLN A 1 87 ? -8.815 -8.665 -2.311 1.00 98.06 87 GLN A CA 1
ATOM 699 C C . GLN A 1 87 ? -8.766 -7.282 -2.955 1.00 98.06 87 GLN A C 1
ATOM 701 O O . GLN A 1 87 ? -9.725 -6.844 -3.592 1.00 98.06 87 GLN A O 1
ATOM 706 N N . ILE A 1 88 ? -7.629 -6.610 -2.824 1.00 97.94 88 ILE A N 1
ATOM 707 C CA . ILE A 1 88 ? -7.329 -5.388 -3.562 1.00 97.94 88 ILE A CA 1
ATOM 708 C C . ILE A 1 88 ? -6.669 -5.798 -4.874 1.00 97.94 88 ILE A C 1
ATOM 710 O O . ILE A 1 88 ? -5.694 -6.548 -4.871 1.00 97.94 88 ILE A O 1
ATOM 714 N N . ILE A 1 89 ? -7.197 -5.300 -5.994 1.00 96.75 89 ILE A N 1
ATOM 715 C CA . ILE A 1 89 ? -6.651 -5.539 -7.331 1.00 96.75 89 ILE A CA 1
ATOM 716 C C . ILE A 1 89 ? -6.303 -4.199 -7.965 1.00 96.75 89 ILE A C 1
ATOM 718 O O . ILE A 1 89 ? -7.183 -3.393 -8.264 1.00 96.75 89 ILE A O 1
ATOM 722 N N . TRP A 1 90 ? -5.019 -4.003 -8.248 1.00 96.62 90 TRP A N 1
ATOM 723 C CA . TRP A 1 90 ? -4.506 -2.809 -8.895 1.00 96.62 90 TRP A CA 1
ATOM 724 C C . TRP A 1 90 ? -3.888 -3.156 -10.248 1.00 96.62 90 TRP A C 1
ATOM 726 O O . TRP A 1 90 ? -2.847 -3.806 -10.341 1.00 96.62 90 TRP A O 1
ATOM 736 N N . LYS A 1 91 ? -4.540 -2.720 -11.328 1.00 93.44 91 LYS A N 1
ATOM 737 C CA . LYS A 1 91 ? -3.983 -2.818 -12.683 1.00 93.44 91 LYS A CA 1
ATOM 738 C C . LYS A 1 91 ? -2.951 -1.707 -12.875 1.00 93.44 91 LYS A C 1
ATOM 740 O O . LYS A 1 91 ? -3.257 -0.543 -12.632 1.00 93.44 91 LYS A O 1
ATOM 745 N N . ILE A 1 92 ? -1.760 -2.071 -13.342 1.00 93.94 92 ILE A N 1
ATOM 746 C CA . ILE A 1 92 ? -0.608 -1.166 -13.461 1.00 93.94 92 ILE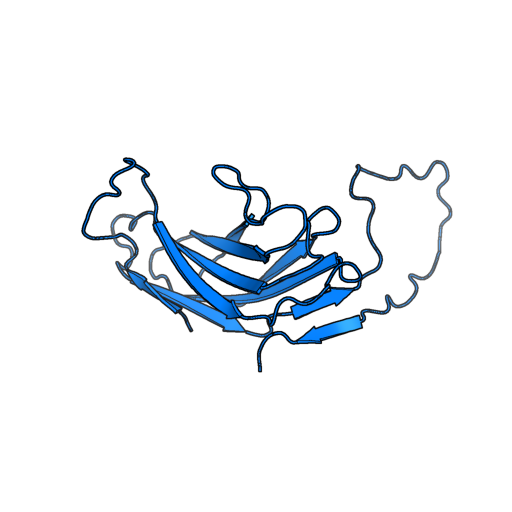 A CA 1
ATOM 747 C C . ILE A 1 92 ? 0.062 -1.176 -14.851 1.00 93.94 92 ILE A C 1
ATOM 749 O O . ILE A 1 92 ? 1.289 -1.100 -14.919 1.00 93.94 92 ILE A O 1
ATOM 753 N N . PRO A 1 93 ? -0.678 -1.276 -15.978 1.00 91.00 93 PRO A N 1
ATOM 754 C CA . PRO A 1 93 ? -0.046 -1.389 -17.296 1.00 91.00 93 PRO A CA 1
ATOM 755 C C . PRO A 1 93 ? 0.845 -0.182 -17.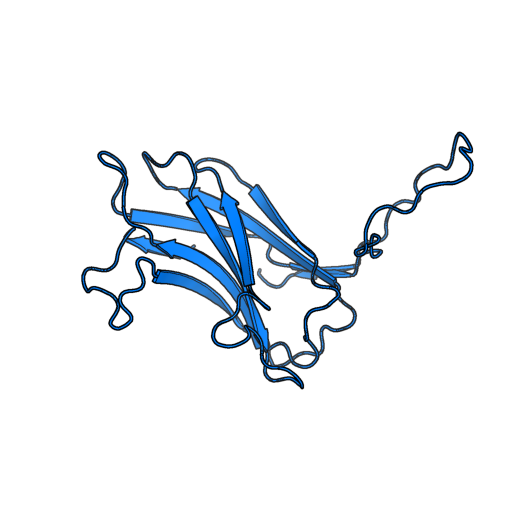620 1.00 91.00 93 PRO A C 1
ATOM 757 O O . PRO A 1 93 ? 1.934 -0.360 -18.165 1.00 91.00 93 PRO A O 1
ATOM 760 N N . ASP A 1 94 ? 0.416 1.012 -17.205 1.00 90.69 94 ASP A N 1
ATOM 761 C CA . ASP A 1 94 ? 1.046 2.290 -17.545 1.00 90.69 94 ASP A CA 1
ATOM 762 C C . ASP A 1 94 ? 2.080 2.774 -16.508 1.00 90.69 94 ASP A C 1
ATOM 764 O O . ASP A 1 94 ? 2.669 3.837 -16.684 1.00 90.69 94 ASP A O 1
ATOM 768 N N . LEU A 1 95 ? 2.314 2.031 -15.416 1.00 94.56 95 LEU A N 1
ATOM 769 C CA . LEU A 1 95 ? 3.285 2.439 -14.395 1.00 94.56 95 LEU A CA 1
ATOM 770 C C . LEU A 1 95 ? 4.706 2.006 -14.743 1.00 94.56 95 LEU A C 1
ATOM 772 O O . LEU A 1 95 ? 4.947 0.861 -15.130 1.00 94.56 95 LEU A O 1
ATOM 776 N N . TYR A 1 96 ? 5.660 2.902 -14.510 1.00 96.44 96 TYR A N 1
ATOM 777 C CA . TYR A 1 96 ? 7.083 2.634 -14.682 1.00 96.44 96 TYR A CA 1
ATOM 778 C C . TYR A 1 96 ? 7.562 1.665 -13.596 1.00 96.44 96 TYR A C 1
ATOM 780 O O . TYR A 1 96 ? 7.456 1.936 -12.400 1.00 96.44 96 TYR A O 1
ATOM 788 N N . ARG A 1 97 ? 8.047 0.500 -14.020 1.00 96.56 97 ARG A N 1
ATOM 789 C CA . ARG A 1 97 ? 8.408 -0.640 -13.156 1.00 96.56 97 ARG A CA 1
ATOM 790 C C . ARG A 1 97 ? 9.599 -1.425 -13.712 1.00 96.56 97 ARG A C 1
ATOM 792 O O . ARG A 1 97 ? 9.713 -2.624 -13.506 1.00 96.56 97 ARG A O 1
ATOM 799 N N . ASP A 1 98 ? 10.456 -0.726 -14.446 1.00 97.81 98 ASP A N 1
ATOM 800 C CA . ASP A 1 98 ? 11.711 -1.199 -15.037 1.00 97.81 98 ASP A CA 1
ATOM 801 C C . ASP A 1 98 ? 12.805 -1.475 -13.991 1.00 97.81 98 ASP A C 1
ATOM 803 O O . ASP A 1 98 ? 13.730 -2.235 -14.261 1.00 97.81 98 ASP A O 1
ATOM 807 N N . ARG A 1 99 ? 12.671 -0.906 -12.785 1.00 97.94 99 ARG A N 1
ATOM 808 C CA . ARG A 1 99 ? 13.528 -1.182 -11.621 1.00 97.94 99 ARG A CA 1
ATOM 809 C C . ARG A 1 99 ? 12.736 -1.054 -10.317 1.00 97.94 99 ARG A C 1
ATOM 811 O O . ARG A 1 99 ? 12.912 -0.103 -9.555 1.00 97.94 99 ARG A O 1
ATOM 818 N N . ALA A 1 100 ? 11.798 -1.968 -10.092 1.00 98.00 100 ALA A N 1
ATOM 819 C CA . ALA A 1 100 ? 10.930 -1.973 -8.918 1.00 98.00 100 ALA A CA 1
ATOM 820 C C . ALA A 1 100 ? 11.708 -2.332 -7.642 1.00 98.00 100 ALA A C 1
ATOM 822 O O . ALA A 1 100 ? 12.367 -3.371 -7.566 1.00 98.00 100 ALA A O 1
ATOM 823 N N . THR A 1 101 ? 11.601 -1.480 -6.624 1.00 98.25 101 THR A N 1
ATOM 824 C CA . THR A 1 101 ? 12.289 -1.617 -5.331 1.00 98.25 101 THR A CA 1
ATOM 825 C C . THR A 1 101 ? 11.346 -1.969 -4.187 1.00 98.25 101 THR A C 1
ATOM 827 O O . THR A 1 101 ? 11.795 -2.393 -3.122 1.00 98.25 101 THR A O 1
ATOM 830 N N . GLY A 1 102 ? 10.032 -1.888 -4.399 1.00 97.69 102 GLY A N 1
ATOM 831 C CA . GLY A 1 102 ? 9.079 -2.446 -3.453 1.00 97.69 102 GLY A CA 1
ATOM 832 C C . GLY A 1 102 ? 7.621 -2.201 -3.798 1.00 97.69 102 GLY A C 1
ATOM 833 O O . GLY A 1 102 ? 7.280 -1.330 -4.594 1.00 97.69 102 GLY A O 1
ATOM 834 N N . PHE A 1 103 ? 6.763 -2.964 -3.131 1.00 98.00 103 PHE A N 1
ATOM 835 C CA . PHE A 1 103 ? 5.334 -2.686 -3.033 1.00 98.00 103 PHE A CA 1
ATOM 836 C C . PHE A 1 103 ? 4.961 -2.505 -1.569 1.00 98.00 103 PHE A C 1
ATOM 838 O O . PHE A 1 103 ? 5.483 -3.224 -0.717 1.00 98.00 103 PHE A O 1
ATOM 845 N N . SER A 1 104 ? 4.053 -1.582 -1.263 1.00 97.62 104 SER A N 1
ATOM 846 C CA . SER A 1 104 ? 3.506 -1.452 0.089 1.00 97.62 104 SER A CA 1
ATOM 847 C C . SER A 1 104 ? 2.000 -1.608 0.135 1.00 97.62 104 SER A C 1
ATOM 849 O O . SER A 1 104 ? 1.309 -1.363 -0.853 1.00 97.62 104 SER A O 1
ATOM 851 N N . ALA A 1 105 ? 1.513 -2.017 1.305 1.00 97.88 105 ALA A N 1
ATOM 852 C CA . ALA A 1 105 ? 0.129 -1.854 1.720 1.00 97.88 105 ALA A CA 1
ATOM 853 C C . ALA A 1 105 ? 0.096 -0.951 2.963 1.00 97.88 105 ALA A C 1
ATOM 855 O O . ALA A 1 105 ? 0.922 -1.109 3.869 1.00 97.88 105 ALA A O 1
ATOM 856 N N . SER A 1 106 ? -0.828 0.006 3.003 1.00 97.19 106 SER A N 1
ATOM 857 C CA . SER A 1 106 ? -0.864 1.047 4.033 1.00 97.19 106 SER A CA 1
ATOM 858 C C . SER A 1 106 ? -2.268 1.347 4.541 1.00 97.19 106 SER A C 1
ATOM 860 O O . SER A 1 106 ? -3.246 1.173 3.822 1.00 97.19 106 SER A O 1
ATOM 862 N N . ILE A 1 107 ? -2.368 1.834 5.778 1.00 96.31 107 ILE A N 1
ATOM 863 C CA . ILE A 1 107 ? -3.582 2.461 6.313 1.00 96.31 107 ILE A CA 1
ATOM 864 C C . ILE A 1 107 ? -3.411 3.979 6.205 1.00 96.31 107 ILE A C 1
ATOM 866 O O . ILE A 1 107 ? -2.388 4.517 6.639 1.00 96.31 107 ILE A O 1
ATOM 870 N N . MET A 1 108 ? -4.414 4.676 5.663 1.00 93.81 108 MET A N 1
ATOM 871 C CA . MET A 1 108 ? -4.489 6.137 5.747 1.00 93.81 108 MET A CA 1
ATOM 872 C C . MET A 1 108 ? -5.032 6.558 7.116 1.00 93.81 108 MET A C 1
ATOM 874 O O . MET A 1 108 ? -6.154 6.218 7.482 1.00 93.81 108 MET A O 1
ATOM 878 N N . LEU A 1 109 ? -4.241 7.326 7.860 1.00 93.00 109 LEU A N 1
ATOM 879 C CA . LEU A 1 109 ? -4.575 7.813 9.196 1.00 93.00 109 LEU A CA 1
ATOM 880 C C . LEU A 1 109 ? -5.335 9.135 9.075 1.00 93.00 109 LEU A C 1
ATOM 882 O O . LEU A 1 109 ? -4.730 10.157 8.746 1.00 93.00 109 LEU A O 1
ATOM 886 N N . THR A 1 110 ? -6.646 9.116 9.314 1.00 89.44 110 THR A N 1
ATOM 887 C CA . THR A 1 110 ? -7.537 10.288 9.182 1.00 89.44 110 THR A CA 1
ATOM 888 C C . THR A 1 110 ? -8.218 10.691 10.492 1.00 89.44 110 THR A C 1
ATOM 890 O O . THR A 1 110 ? -9.112 11.535 10.487 1.00 89.44 110 THR A O 1
ATOM 893 N N . GLY A 1 111 ? -7.812 10.092 11.613 1.00 89.88 111 GLY A N 1
ATOM 894 C CA . GLY A 1 111 ? -8.476 10.223 12.907 1.00 89.88 111 GLY A CA 1
ATOM 895 C C . GLY A 1 111 ? -9.693 9.313 13.065 1.00 89.88 111 GLY A C 1
ATOM 896 O O . GLY A 1 111 ? -10.175 8.695 12.112 1.00 89.88 111 GLY A O 1
ATOM 897 N N . SER A 1 112 ? -10.171 9.232 14.305 1.00 90.06 112 SER A N 1
ATOM 898 C CA . SER A 1 112 ? -11.295 8.386 14.708 1.00 90.06 112 SER A CA 1
ATOM 899 C C . SER A 1 112 ? -12.614 9.156 14.665 1.00 90.06 112 SER A C 1
ATOM 901 O O . SER A 1 112 ? -12.708 10.248 15.238 1.00 90.06 112 SER A O 1
ATOM 903 N N . PRO A 1 113 ? -13.677 8.599 14.059 1.00 88.12 113 PRO A N 1
ATOM 904 C CA . PRO A 1 113 ? -15.035 9.042 14.336 1.00 88.12 113 PRO A CA 1
ATOM 905 C C . PRO A 1 113 ? -15.350 8.948 15.835 1.00 88.12 113 PRO A C 1
ATOM 907 O O . PRO A 1 113 ? -14.812 8.104 16.552 1.00 88.12 113 PRO A O 1
ATOM 910 N N . LYS A 1 114 ? -16.275 9.783 16.319 1.00 89.75 114 LYS A N 1
ATOM 911 C CA . LYS A 1 114 ? -16.694 9.747 17.726 1.00 89.75 114 LYS A CA 1
ATOM 912 C C . LYS A 1 114 ? -17.252 8.363 18.083 1.00 89.75 114 LYS A C 1
ATOM 914 O O . LYS A 1 114 ? -18.239 7.932 17.496 1.00 89.75 114 LYS A O 1
ATOM 919 N N . GLY A 1 115 ? -16.652 7.713 19.081 1.00 89.25 115 GLY A N 1
ATOM 920 C CA . GLY A 1 115 ? -17.051 6.381 19.549 1.00 89.25 115 GLY A CA 1
ATOM 921 C C . GLY A 1 115 ? -16.391 5.211 18.810 1.00 89.25 115 GLY A C 1
ATOM 922 O O . GLY A 1 115 ? -16.679 4.066 19.148 1.00 89.25 115 GLY A O 1
ATOM 923 N N . ALA A 1 116 ? -15.514 5.477 17.837 1.00 94.00 116 ALA A N 1
ATOM 924 C CA . ALA A 1 116 ? -14.672 4.458 17.219 1.00 94.00 116 ALA A CA 1
ATOM 925 C C . ALA A 1 116 ? -13.387 4.215 18.031 1.00 94.00 116 ALA A C 1
ATOM 927 O O . ALA A 1 116 ? -13.030 5.000 18.909 1.00 94.00 116 ALA A O 1
ATOM 928 N N . ALA A 1 117 ? -12.700 3.109 17.746 1.00 91.88 117 ALA A N 1
ATOM 929 C CA . ALA A 1 117 ? -11.405 2.808 18.345 1.00 91.88 117 ALA A CA 1
ATOM 930 C C . ALA A 1 117 ? -10.326 3.800 17.883 1.00 91.88 117 ALA A C 1
ATOM 932 O O . ALA A 1 117 ? -10.326 4.224 16.736 1.00 91.88 117 ALA A O 1
ATOM 933 N N . GLU A 1 118 ? -9.351 4.091 18.747 1.00 93.94 118 GLU A N 1
ATOM 934 C CA . GLU A 1 118 ? -8.186 4.935 18.417 1.00 93.94 118 GLU A CA 1
ATOM 935 C C . GLU A 1 118 ? -7.031 4.156 17.769 1.00 93.94 118 GLU A C 1
ATOM 937 O O . GLU A 1 118 ? -5.964 4.705 17.497 1.00 93.94 118 GLU A O 1
ATOM 942 N N . GLN A 1 119 ? -7.230 2.859 17.537 1.00 94.50 119 GLN A N 1
ATOM 943 C CA . GLN A 1 119 ? -6.249 1.952 16.954 1.00 94.50 119 GLN A CA 1
ATOM 944 C C . GLN A 1 119 ? -6.882 1.156 15.820 1.00 94.50 119 GLN A C 1
ATOM 946 O O . GLN A 1 119 ? -8.066 0.812 15.861 1.00 94.50 119 GLN A O 1
ATOM 951 N N . MET A 1 120 ? -6.064 0.847 14.820 1.00 95.69 120 MET A N 1
ATOM 952 C CA . MET A 1 120 ? -6.443 0.069 13.650 1.00 95.69 120 MET A CA 1
ATOM 953 C C . MET A 1 120 ? -5.392 -0.998 13.378 1.00 95.69 120 MET A C 1
ATOM 955 O O . MET A 1 120 ? -4.192 -0.763 13.547 1.00 95.69 120 MET A O 1
ATOM 959 N N . LYS A 1 121 ? -5.845 -2.157 12.899 1.00 97.19 121 LYS A N 1
ATOM 960 C CA . LYS A 1 121 ? -4.968 -3.226 12.421 1.00 97.19 121 LYS A CA 1
ATOM 961 C C . LYS A 1 121 ? -5.307 -3.597 10.989 1.00 97.19 121 LYS A C 1
ATOM 963 O O . LYS A 1 121 ? -6.477 -3.700 10.620 1.00 97.19 121 LYS A O 1
ATOM 968 N N . LEU A 1 122 ? -4.266 -3.838 10.202 1.00 97.75 122 LEU A N 1
ATOM 969 C CA . LEU A 1 122 ? -4.351 -4.385 8.857 1.00 97.75 122 LEU A CA 1
ATOM 970 C C . LEU A 1 122 ? -3.539 -5.676 8.797 1.00 97.75 122 LEU A C 1
ATOM 972 O O . LEU A 1 122 ? -2.311 -5.694 8.925 1.00 97.75 122 LEU A O 1
ATOM 976 N N . TYR A 1 123 ? -4.239 -6.776 8.594 1.00 98.06 123 TYR A N 1
ATOM 977 C CA . TYR A 1 123 ? -3.653 -8.048 8.222 1.00 98.06 123 TYR A CA 1
ATOM 978 C C . TYR A 1 123 ? -3.488 -8.043 6.709 1.00 98.06 123 TYR A C 1
ATOM 980 O O . TYR A 1 123 ? -4.369 -7.588 5.983 1.00 98.06 123 TYR A O 1
ATOM 988 N N . ILE A 1 124 ? -2.325 -8.489 6.259 1.00 97.75 124 ILE A N 1
ATOM 989 C CA . ILE A 1 124 ? -1.919 -8.491 4.860 1.00 97.75 124 ILE A CA 1
ATOM 990 C C . ILE A 1 124 ? -1.521 -9.922 4.564 1.00 97.75 124 ILE A C 1
ATOM 992 O O . ILE A 1 124 ? -0.711 -10.482 5.306 1.00 97.75 124 ILE A O 1
ATOM 996 N N . ASP A 1 125 ? -2.093 -10.480 3.512 1.00 97.31 125 ASP A N 1
ATOM 997 C CA . ASP A 1 125 ? -1.807 -11.828 3.056 1.00 97.31 125 ASP A CA 1
ATOM 998 C C . ASP A 1 125 ? -1.745 -11.861 1.527 1.00 97.31 125 ASP A C 1
ATOM 1000 O O . ASP A 1 125 ? -2.251 -10.965 0.845 1.00 97.31 125 ASP A O 1
ATOM 1004 N N . ASP A 1 126 ? -1.080 -12.884 1.002 1.00 96.88 126 ASP A N 1
ATOM 1005 C CA . ASP A 1 126 ? -1.065 -13.238 -0.413 1.00 96.88 126 ASP A CA 1
ATOM 1006 C C . ASP A 1 126 ? -0.855 -12.039 -1.366 1.00 96.88 126 ASP A C 1
ATOM 1008 O O . ASP A 1 126 ? -1.595 -11.793 -2.323 1.00 96.88 126 ASP A O 1
ATOM 1012 N N . MET A 1 127 ? 0.170 -11.239 -1.061 1.00 97.12 127 MET A N 1
ATOM 1013 C CA . MET A 1 127 ? 0.603 -10.123 -1.898 1.00 97.12 127 MET A CA 1
ATOM 1014 C C . MET A 1 127 ? 1.313 -10.674 -3.141 1.00 97.12 127 MET A C 1
ATOM 1016 O O . MET A 1 127 ? 2.265 -11.445 -3.015 1.00 97.12 127 MET A O 1
ATOM 1020 N N . ARG A 1 128 ? 0.877 -10.285 -4.342 1.00 96.75 128 ARG A N 1
ATOM 1021 C CA . ARG A 1 128 ? 1.348 -10.833 -5.623 1.00 96.75 128 ARG A CA 1
ATOM 1022 C C . ARG A 1 128 ? 1.538 -9.763 -6.686 1.00 96.75 128 ARG A C 1
ATOM 1024 O O . ARG A 1 128 ? 0.839 -8.749 -6.711 1.00 96.75 128 ARG A O 1
ATOM 1031 N N . ILE A 1 129 ? 2.439 -10.064 -7.616 1.00 97.06 129 ILE A N 1
ATOM 1032 C CA . ILE A 1 129 ? 2.503 -9.427 -8.928 1.00 97.06 129 ILE A CA 1
ATOM 1033 C C . ILE A 1 129 ? 2.160 -10.468 -9.998 1.00 97.06 129 ILE A C 1
ATOM 1035 O O . ILE A 1 129 ? 2.592 -11.620 -9.937 1.00 97.06 129 ILE A O 1
ATOM 1039 N N . GLU A 1 130 ? 1.334 -10.080 -10.959 1.00 95.81 130 GLU A N 1
ATOM 1040 C CA . GLU A 1 130 ? 0.694 -10.989 -11.899 1.00 95.81 130 GLU A CA 1
ATOM 1041 C C . GLU A 1 130 ? 0.776 -10.455 -13.327 1.00 95.81 130 GLU A C 1
ATOM 1043 O O . GLU A 1 130 ? 0.686 -9.249 -13.593 1.00 95.81 130 GLU A O 1
ATOM 1048 N N . LYS A 1 131 ? 0.939 -11.394 -14.254 1.00 94.88 131 LYS A N 1
ATOM 1049 C CA . LYS A 1 131 ? 0.843 -11.182 -15.688 1.00 94.88 131 LYS A CA 1
ATOM 1050 C C . LYS A 1 131 ? -0.490 -11.751 -16.138 1.00 94.88 131 LYS A C 1
ATOM 1052 O O . LYS A 1 131 ? -0.701 -12.964 -16.129 1.00 94.88 131 LYS A O 1
ATOM 1057 N N . VAL A 1 132 ? -1.401 -10.856 -16.498 1.00 91.81 132 VAL A N 1
ATOM 1058 C CA . VAL A 1 132 ? -2.734 -11.217 -16.982 1.00 91.81 132 VAL A CA 1
ATOM 1059 C C . VAL A 1 132 ? -2.987 -10.652 -18.363 1.00 91.81 132 VAL A C 1
ATOM 1061 O O . VAL A 1 132 ? -2.395 -9.645 -18.745 1.00 91.81 132 VAL A O 1
ATOM 1064 N N . ASP A 1 133 ? -3.901 -11.266 -19.107 1.00 86.19 133 ASP A N 1
ATOM 1065 C CA . ASP A 1 133 ? -4.366 -10.690 -20.366 1.00 86.19 133 ASP A CA 1
ATOM 1066 C C . ASP A 1 133 ? -4.929 -9.286 -20.109 1.00 86.19 133 ASP A C 1
ATOM 1068 O O . ASP A 1 133 ? -5.877 -9.103 -19.337 1.00 86.19 133 ASP A O 1
ATOM 1072 N N . ALA A 1 134 ? -4.296 -8.286 -20.724 1.00 74.00 134 ALA A N 1
ATOM 1073 C CA . ALA A 1 134 ? -4.644 -6.890 -20.523 1.00 74.00 134 ALA A CA 1
ATOM 1074 C C . ALA A 1 134 ? -6.043 -6.612 -21.085 1.00 74.00 134 ALA A C 1
ATOM 1076 O O . ALA A 1 134 ? -6.306 -6.772 -22.276 1.00 74.00 134 ALA A O 1
ATOM 1077 N N . GLU A 1 135 ? -6.945 -6.163 -20.217 1.00 68.88 135 GLU A N 1
ATOM 1078 C CA . GLU A 1 135 ? -8.223 -5.600 -20.645 1.00 68.88 135 GLU A CA 1
ATOM 1079 C C . GLU A 1 135 ? -8.006 -4.190 -21.198 1.00 68.88 135 GLU A C 1
ATOM 1081 O O . GLU A 1 135 ? -7.071 -3.496 -20.793 1.00 68.88 135 GLU A O 1
ATOM 1086 N N . ASN A 1 136 ? -8.872 -3.761 -22.120 1.00 74.06 136 ASN A N 1
ATOM 1087 C CA . ASN A 1 136 ? -8.790 -2.428 -22.709 1.00 74.06 136 ASN A CA 1
ATOM 1088 C C . ASN A 1 136 ? -8.841 -1.357 -21.602 1.00 74.06 136 ASN A C 1
ATOM 1090 O O . ASN A 1 136 ? -9.861 -1.192 -20.934 1.00 74.06 136 ASN A O 1
ATOM 1094 N N . SER A 1 137 ? -7.729 -0.647 -21.402 1.00 68.62 137 SER A N 1
ATOM 1095 C CA . SER A 1 137 ? -7.605 0.416 -20.401 1.00 68.62 137 SER A CA 1
ATOM 1096 C C . SER A 1 137 ? -8.148 1.761 -20.888 1.00 68.62 137 SER A C 1
ATOM 1098 O O . SER A 1 137 ? -8.361 2.662 -20.081 1.00 68.62 137 SER A O 1
ATOM 1100 N N . ARG A 1 138 ? -8.407 1.910 -22.196 1.00 74.81 138 ARG A N 1
ATOM 1101 C CA . ARG A 1 138 ? -8.815 3.169 -22.842 1.00 74.81 138 ARG A CA 1
ATOM 1102 C C . ARG A 1 138 ? -10.293 3.184 -23.240 1.00 74.81 138 ARG A C 1
ATOM 1104 O O . ARG A 1 138 ? -10.659 3.736 -24.274 1.00 74.81 138 ARG A O 1
ATOM 1111 N N . GLY A 1 139 ? -11.146 2.596 -22.404 1.00 70.75 139 GLY A N 1
ATOM 1112 C CA . GLY A 1 139 ? -12.597 2.574 -22.588 1.00 70.75 139 GLY A CA 1
ATOM 1113 C C . GLY A 1 139 ? -13.127 1.239 -23.108 1.00 70.75 139 GLY A C 1
ATOM 1114 O O . GLY A 1 139 ? -12.454 0.210 -23.065 1.00 70.75 139 GLY A O 1
ATOM 1115 N N . PHE A 1 140 ? -14.376 1.240 -23.565 1.00 75.00 140 PHE A N 1
ATOM 1116 C CA . PHE A 1 140 ? -15.055 0.022 -23.997 1.00 75.00 140 PHE A CA 1
ATOM 1117 C C . PHE A 1 140 ? -14.743 -0.279 -25.462 1.00 75.00 140 PHE A C 1
ATOM 1119 O O . PHE A 1 140 ? -14.931 0.566 -26.336 1.00 75.00 140 PHE A O 1
ATOM 1126 N N . GLY A 1 141 ? -14.318 -1.511 -25.746 1.00 69.50 141 GLY A N 1
ATOM 1127 C CA . GLY A 1 141 ? -14.392 -2.034 -27.105 1.00 69.50 141 GLY A CA 1
ATOM 1128 C C . GLY A 1 141 ? -15.862 -2.233 -27.455 1.00 69.50 141 GLY A C 1
ATOM 1129 O O . GLY A 1 141 ? -16.470 -3.202 -27.005 1.00 69.50 141 GLY A O 1
ATOM 1130 N N . LEU A 1 142 ? -16.451 -1.307 -28.211 1.00 60.78 142 LEU A N 1
ATOM 1131 C CA . LEU A 1 142 ? -17.777 -1.523 -28.773 1.00 60.78 142 LEU A CA 1
ATOM 1132 C C . LEU A 1 142 ? -17.665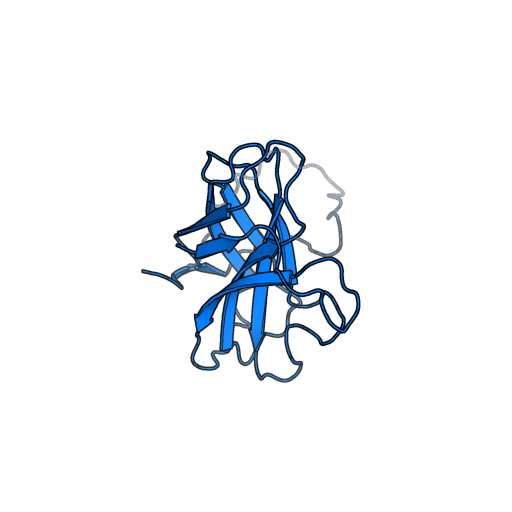 -2.690 -29.754 1.00 60.78 142 LEU A C 1
ATOM 1134 O O . LEU A 1 142 ? -17.024 -2.567 -30.796 1.00 60.78 142 LEU A O 1
ATOM 1138 N N . CYS A 1 143 ? -18.280 -3.823 -29.425 1.00 57.12 143 CYS A N 1
ATOM 1139 C CA . CYS A 1 143 ? -18.544 -4.845 -30.426 1.00 57.12 143 CYS A CA 1
ATOM 1140 C C . CYS A 1 143 ? -19.560 -4.250 -31.408 1.00 57.12 143 CYS A C 1
ATOM 1142 O O . CYS A 1 143 ? -20.757 -4.234 -31.133 1.00 57.12 143 CYS A O 1
ATOM 1144 N N . HIS A 1 144 ? -19.093 -3.712 -32.534 1.00 49.06 144 HIS A N 1
ATOM 1145 C CA . HIS A 1 144 ? -19.927 -3.724 -33.727 1.00 49.06 144 HIS A CA 1
ATOM 1146 C C . HIS A 1 144 ? -20.015 -5.192 -34.130 1.00 49.06 144 HIS A C 1
ATOM 1148 O O . HIS A 1 144 ? -18.994 -5.791 -34.440 1.00 49.06 144 HIS A O 1
ATOM 1154 N N . GLU A 1 145 ? -21.222 -5.747 -34.053 1.00 43.91 145 GLU A N 1
ATOM 1155 C CA . GLU A 1 145 ? -21.580 -7.160 -34.232 1.00 43.91 145 GLU A CA 1
ATOM 1156 C C . GLU A 1 145 ? -21.594 -7.992 -32.945 1.00 43.91 145 GLU A C 1
ATOM 1158 O O . GLU A 1 145 ? -20.615 -8.144 -32.217 1.00 43.91 145 GLU A O 1
ATOM 1163 N N . HIS A 1 146 ? -22.768 -8.560 -32.682 1.00 45.81 146 HIS A N 1
ATOM 1164 C CA . HIS A 1 146 ? -23.020 -9.545 -31.648 1.00 45.81 146 HIS A CA 1
ATOM 1165 C C . HIS A 1 146 ? -22.959 -10.943 -32.283 1.00 45.81 146 HIS A C 1
ATOM 1167 O O . HIS A 1 146 ? -23.905 -11.319 -32.973 1.00 45.81 146 HIS A O 1
ATOM 1173 N N . PRO A 1 147 ? -21.919 -11.761 -32.038 1.00 42.88 147 PRO A N 1
ATOM 1174 C CA . PRO A 1 147 ? -22.018 -13.191 -32.237 1.00 42.88 147 PRO A CA 1
ATOM 1175 C C . PRO A 1 147 ? -22.208 -13.859 -30.878 1.00 42.88 147 PRO A C 1
ATOM 1177 O O . PRO A 1 147 ? -21.320 -13.898 -30.022 1.00 42.88 147 PRO A O 1
ATOM 1180 N N . LEU A 1 148 ? -23.405 -14.405 -30.694 1.00 48.25 148 LEU A N 1
ATOM 1181 C CA . LEU A 1 148 ? -23.695 -15.415 -29.689 1.00 48.25 148 LEU A CA 1
ATOM 1182 C C . LEU A 1 148 ? -22.609 -16.508 -29.714 1.00 48.25 148 LEU A C 1
ATOM 1184 O O . LEU A 1 148 ? -22.272 -17.040 -30.767 1.00 48.25 148 LEU A O 1
ATOM 1188 N N . ARG A 1 149 ? -22.131 -16.874 -28.518 1.00 49.09 149 ARG A N 1
ATOM 1189 C CA . ARG A 1 149 ? -21.215 -17.989 -28.209 1.00 49.09 149 ARG A CA 1
ATOM 1190 C C . ARG A 1 149 ? -19.772 -17.858 -28.720 1.00 49.09 149 ARG A C 1
ATOM 1192 O O . ARG A 1 149 ? -19.388 -18.432 -29.733 1.00 49.09 149 ARG A O 1
ATOM 1199 N N . ARG A 1 150 ? -18.898 -17.346 -27.852 1.00 41.03 150 ARG A N 1
ATOM 1200 C CA . ARG A 1 150 ? -17.550 -17.916 -27.696 1.00 41.03 150 ARG A CA 1
ATOM 1201 C C . ARG A 1 150 ? -17.397 -18.392 -26.259 1.00 41.03 150 ARG A C 1
ATOM 1203 O O . ARG A 1 150 ? -17.613 -17.625 -25.327 1.00 41.03 150 ARG A O 1
ATOM 1210 N N . ARG A 1 151 ? -17.080 -19.680 -26.081 1.00 43.84 151 ARG A N 1
ATOM 1211 C CA . ARG A 1 151 ? -16.622 -20.196 -24.786 1.00 43.84 151 ARG A CA 1
ATOM 1212 C C . ARG A 1 151 ? -15.408 -19.361 -24.388 1.00 43.84 151 ARG A C 1
ATOM 1214 O O . ARG A 1 151 ? -14.471 -19.255 -25.176 1.00 43.84 151 ARG A O 1
ATOM 1221 N N . LEU A 1 152 ? -15.465 -18.748 -23.209 1.00 41.72 152 LEU A N 1
ATOM 1222 C CA . LEU A 1 152 ? -14.335 -18.026 -22.639 1.00 41.72 152 LEU A CA 1
ATOM 1223 C C . LEU A 1 152 ? -13.157 -19.010 -22.544 1.00 41.72 152 LEU A C 1
ATOM 1225 O O . LEU A 1 152 ? -13.321 -20.058 -21.911 1.00 41.72 152 LEU A O 1
ATOM 1229 N N . PRO A 1 153 ? -12.005 -18.741 -23.183 1.00 41.47 153 PRO A N 1
ATOM 1230 C CA . PRO A 1 153 ? -10.815 -19.533 -22.922 1.00 41.47 153 PRO A CA 1
ATOM 1231 C C . PRO A 1 153 ? -10.466 -19.394 -21.435 1.00 41.47 153 PRO A C 1
ATOM 1233 O O . PRO A 1 153 ? -10.603 -18.312 -20.858 1.00 41.47 153 PRO A O 1
ATOM 1236 N N . GLN A 1 154 ? -10.062 -20.496 -20.800 1.00 47.16 154 GLN A N 1
ATOM 1237 C CA . GLN A 1 154 ? -9.523 -20.457 -19.442 1.00 47.16 154 GLN A CA 1
ATOM 1238 C C . GLN A 1 154 ? -8.326 -19.498 -19.448 1.00 47.16 154 GLN A C 1
ATOM 1240 O O . GLN A 1 154 ? -7.326 -19.762 -20.113 1.00 47.16 154 GLN A O 1
ATOM 1245 N N . ARG A 1 155 ? -8.475 -18.346 -18.779 1.00 51.97 155 ARG A N 1
ATOM 1246 C CA . ARG A 1 155 ? -7.443 -17.304 -18.726 1.00 51.97 155 ARG A CA 1
ATOM 1247 C C . ARG A 1 155 ? -6.211 -17.883 -18.036 1.00 51.97 155 ARG A C 1
ATOM 1249 O O . ARG A 1 155 ? -6.307 -18.377 -16.913 1.00 51.97 155 ARG A O 1
ATOM 1256 N N . ARG A 1 156 ? -5.070 -17.850 -18.721 1.00 47.91 156 ARG A N 1
ATOM 1257 C CA . ARG A 1 156 ? -3.787 -18.279 -18.163 1.00 47.91 156 ARG A CA 1
ATOM 1258 C C . ARG A 1 156 ? -3.260 -17.125 -17.310 1.00 47.91 156 ARG A C 1
ATOM 1260 O O . ARG A 1 156 ? -3.092 -16.022 -17.818 1.00 47.91 156 ARG A O 1
ATOM 1267 N N . THR A 1 157 ? -3.068 -17.368 -16.019 1.00 52.19 157 THR A N 1
ATOM 1268 C CA . THR A 1 157 ? -2.595 -16.362 -15.059 1.00 52.19 157 THR A CA 1
ATOM 1269 C C . THR A 1 157 ? -1.231 -16.803 -14.552 1.00 52.19 157 THR A C 1
ATOM 1271 O O . THR A 1 157 ? -1.152 -17.700 -13.709 1.00 52.19 157 THR A O 1
ATOM 1274 N N . ASP A 1 158 ? -0.169 -16.169 -15.042 1.00 73.88 158 ASP A N 1
ATOM 1275 C CA . ASP A 1 158 ? 1.161 -16.334 -14.458 1.00 73.88 158 ASP A CA 1
ATOM 1276 C C . ASP A 1 158 ? 1.293 -15.339 -13.299 1.00 73.88 158 ASP A C 1
ATOM 1278 O O . ASP A 1 158 ? 1.038 -14.141 -13.445 1.00 73.88 158 ASP A O 1
ATOM 1282 N N . HIS A 1 159 ? 1.635 -15.841 -12.116 1.00 74.81 159 HIS A N 1
ATOM 1283 C CA . HIS A 1 159 ? 1.660 -15.058 -10.884 1.00 74.81 159 HIS A CA 1
ATOM 1284 C C . HIS A 1 159 ? 2.912 -15.370 -10.073 1.00 74.81 159 HIS A C 1
ATOM 1286 O O . HIS A 1 159 ? 3.355 -16.516 -9.995 1.00 74.81 159 HIS A O 1
ATOM 1292 N N . ARG A 1 160 ? 3.460 -14.339 -9.431 1.00 81.94 160 ARG A N 1
ATOM 1293 C CA . ARG A 1 160 ? 4.571 -14.454 -8.492 1.00 81.94 160 ARG A CA 1
ATOM 1294 C C . ARG A 1 160 ? 4.132 -13.958 -7.120 1.00 81.94 160 ARG A C 1
ATOM 1296 O O . ARG A 1 160 ? 3.643 -12.836 -6.987 1.00 81.94 160 ARG A O 1
ATOM 1303 N N . HIS A 1 161 ? 4.339 -14.793 -6.103 1.00 76.31 161 HIS A N 1
ATOM 1304 C CA . HIS A 1 161 ? 4.135 -14.409 -4.710 1.00 76.31 161 HIS A CA 1
ATOM 1305 C C . HIS A 1 161 ? 5.223 -13.433 -4.274 1.00 76.31 161 HIS A C 1
ATOM 1307 O O . HIS A 1 161 ? 6.415 -13.667 -4.480 1.00 76.31 161 HIS A O 1
ATOM 1313 N N . LEU A 1 162 ? 4.793 -12.328 -3.677 1.00 73.69 162 LEU A N 1
ATOM 1314 C CA . LEU A 1 162 ? 5.664 -11.335 -3.068 1.00 73.69 162 LEU A CA 1
ATOM 1315 C C . LEU A 1 162 ? 5.825 -11.591 -1.567 1.00 73.69 162 LEU A C 1
ATOM 1317 O O . LEU A 1 162 ? 6.816 -11.141 -1.002 1.00 73.69 162 LEU A O 1
A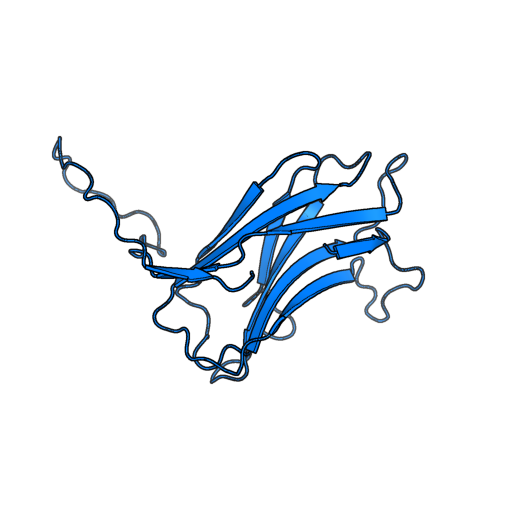TOM 1321 N N . VAL A 1 163 ? 4.919 -12.343 -0.933 1.00 58.50 163 VAL A N 1
ATOM 1322 C CA . VAL A 1 163 ? 4.990 -12.723 0.487 1.00 58.50 163 VAL A CA 1
ATOM 1323 C C . VAL A 1 163 ? 4.780 -14.233 0.640 1.00 58.50 163 VAL A C 1
ATOM 1325 O O . VAL A 1 163 ? 3.984 -14.824 -0.089 1.00 58.50 163 VAL A O 1
ATOM 1328 N N . GLY A 1 164 ? 5.528 -14.818 1.577 1.00 39.69 164 GLY A N 1
ATOM 1329 C CA . GLY A 1 164 ? 5.300 -16.116 2.206 1.00 39.69 164 GLY A CA 1
ATOM 1330 C C . GLY A 1 164 ? 5.423 -15.955 3.715 1.00 39.69 164 GLY A C 1
ATOM 1331 O O . GLY A 1 164 ? 6.088 -14.974 4.132 1.00 39.69 164 GLY A O 1
#

Secondary structure (DSSP, 8-state):
-EEEESS-SS--TT--S-EEEEEEEEEEEE--TT--EEEEEEEEE-TT-S-EEEEEEEEE-SSS-SSPTTSSTTEEEEEE-TTSEEEEEEE-TTS--TTEEEEEEEEEE--PPTTS-SEEEEEEEEEEEEE-PPP-SSS----SS--S--PPP----EEEES--

pLDDT: mean 87.38, std 15.74, range [39.69, 98.44]